Protein AF-A0A531JJ58-F1 (afdb_monomer_lite)

Secondary structure (DSSP, 8-state):
----EEEE-TTT--EEEE-S--HHHHHHHHH-S-HHHHHHHHTTTTS-EEEE-TT-TTGGGS--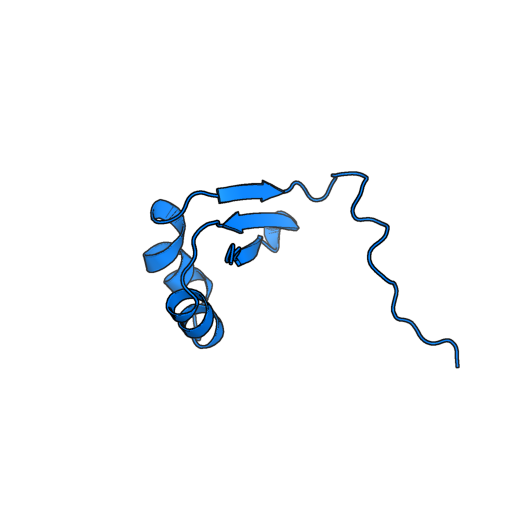-----

pLDDT: mean 78.07, std 16.82, range [43.56, 91.69]

Radius of gyration: 14.4 Å; chains: 1; bounding box: 34×38×25 Å

Structure (mmCIF, N/CA/C/O backbone):
data_AF-A0A531JJ58-F1
#
_entry.id   AF-A0A531JJ58-F1
#
loop_
_atom_site.group_PDB
_atom_site.id
_atom_site.type_symbol
_atom_site.label_atom_id
_atom_site.label_alt_id
_atom_site.label_comp_id
_atom_site.label_asym_id
_atom_site.label_entity_id
_atom_site.label_seq_id
_atom_site.pdbx_PDB_ins_code
_atom_site.Cartn_x
_atom_site.Cartn_y
_atom_site.Cartn_z
_atom_site.occupancy
_atom_site.B_iso_or_equiv
_atom_site.auth_seq_id
_atom_site.auth_comp_id
_atom_site.auth_asym_id
_atom_site.auth_atom_id
_atom_site.pdbx_PDB_model_num
ATOM 1 N N . ALA A 1 1 ? -10.167 8.016 12.485 1.00 52.97 1 ALA A N 1
ATOM 2 C CA . ALA A 1 1 ? -8.825 8.241 11.911 1.00 52.97 1 ALA A CA 1
ATOM 3 C C . ALA A 1 1 ? -8.726 7.446 10.618 1.00 52.97 1 ALA A C 1
ATOM 5 O O . ALA A 1 1 ? -8.691 6.221 10.676 1.00 52.97 1 ALA A O 1
ATOM 6 N N . THR A 1 2 ? -8.778 8.119 9.472 1.00 55.88 2 THR A N 1
ATOM 7 C CA . THR A 1 2 ? -8.521 7.516 8.159 1.00 55.88 2 THR A CA 1
ATOM 8 C C . THR A 1 2 ? -7.071 7.036 8.118 1.00 55.88 2 THR A C 1
ATOM 10 O O . THR A 1 2 ? -6.157 7.773 8.481 1.00 55.88 2 THR A O 1
ATOM 13 N N . ARG A 1 3 ? -6.859 5.764 7.775 1.00 84.19 3 ARG A N 1
ATOM 14 C CA . ARG A 1 3 ? -5.531 5.143 7.716 1.00 84.19 3 ARG A CA 1
ATOM 15 C C . ARG A 1 3 ? -5.256 4.771 6.271 1.00 84.19 3 ARG A C 1
ATOM 17 O O . ARG A 1 3 ? -5.706 3.732 5.794 1.00 84.19 3 ARG A O 1
ATOM 24 N N . THR A 1 4 ? -4.578 5.674 5.580 1.00 89.31 4 THR A N 1
ATOM 25 C CA . THR A 1 4 ? -4.215 5.497 4.177 1.00 89.31 4 THR A CA 1
ATOM 26 C C . THR A 1 4 ? -2.794 4.953 4.093 1.00 89.31 4 THR A C 1
ATOM 28 O O . THR A 1 4 ? -1.880 5.496 4.713 1.00 89.31 4 THR A O 1
ATOM 31 N N . LEU A 1 5 ? -2.605 3.873 3.338 1.00 89.88 5 LEU A N 1
ATOM 32 C CA . LEU A 1 5 ? -1.292 3.347 2.978 1.00 89.88 5 LEU A CA 1
ATOM 33 C C . LEU A 1 5 ? -0.962 3.784 1.550 1.00 89.88 5 LEU A C 1
ATOM 35 O O . LEU A 1 5 ? -1.571 3.301 0.596 1.00 89.88 5 LEU A O 1
ATOM 39 N N . SER A 1 6 ? 0.036 4.649 1.413 1.00 89.50 6 SER A N 1
ATOM 40 C CA . SER A 1 6 ? 0.579 5.050 0.114 1.00 89.50 6 SER A CA 1
ATOM 41 C C . SER A 1 6 ? 1.692 4.102 -0.322 1.00 89.50 6 SER A C 1
ATOM 43 O O . SER A 1 6 ? 2.644 3.848 0.421 1.00 89.50 6 SER A O 1
ATOM 45 N N . VAL A 1 7 ? 1.575 3.575 -1.538 1.00 88.25 7 VAL A N 1
ATOM 46 C CA . VAL A 1 7 ? 2.543 2.653 -2.140 1.00 88.25 7 VAL A CA 1
ATOM 47 C C . VAL A 1 7 ? 3.002 3.211 -3.480 1.00 88.25 7 VAL A C 1
ATOM 49 O O . VAL A 1 7 ? 2.203 3.391 -4.396 1.00 88.25 7 VAL A O 1
ATOM 52 N N . TRP A 1 8 ? 4.305 3.451 -3.602 1.00 88.31 8 TRP A N 1
ATOM 53 C CA . TRP A 1 8 ? 4.938 3.885 -4.845 1.00 88.31 8 TRP A CA 1
ATOM 54 C C . TRP A 1 8 ? 5.473 2.681 -5.613 1.00 88.31 8 TRP A C 1
ATOM 56 O O . TRP A 1 8 ? 6.275 1.901 -5.092 1.00 88.31 8 TRP A O 1
ATOM 66 N N . PHE A 1 9 ? 5.054 2.543 -6.868 1.00 85.00 9 PHE A N 1
ATOM 67 C CA . PHE A 1 9 ? 5.573 1.518 -7.766 1.00 85.00 9 PHE A CA 1
ATOM 68 C C . PHE A 1 9 ? 6.688 2.102 -8.626 1.00 85.00 9 PHE A C 1
ATOM 70 O O . PHE A 1 9 ? 6.434 2.787 -9.613 1.00 85.00 9 PHE A O 1
ATOM 77 N N . VAL A 1 10 ? 7.932 1.777 -8.266 1.00 80.44 10 VAL A N 1
ATOM 78 C CA . VAL A 1 10 ? 9.153 2.275 -8.921 1.00 80.44 10 VAL A CA 1
ATOM 79 C C . VAL A 1 10 ? 9.194 2.159 -10.455 1.00 80.44 10 VAL A C 1
ATOM 81 O O . VAL A 1 10 ? 9.586 3.147 -11.067 1.00 80.44 10 VAL A O 1
ATOM 84 N N . PRO A 1 11 ? 8.769 1.064 -11.126 1.00 78.19 11 PRO A N 1
ATOM 85 C CA . PRO A 1 11 ? 8.844 1.005 -12.590 1.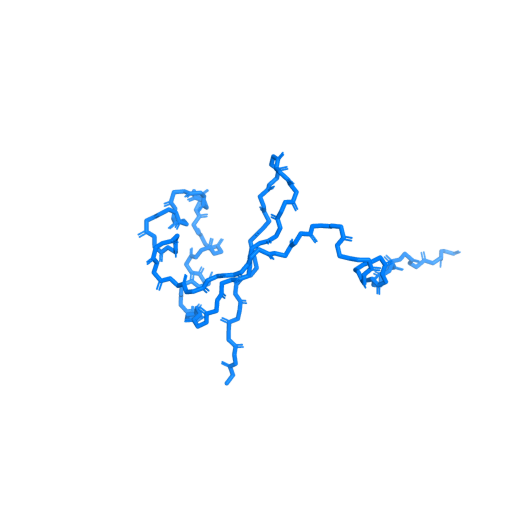00 78.19 11 PRO A CA 1
ATOM 86 C C . PRO A 1 11 ? 7.882 1.962 -13.307 1.00 78.19 11 PRO A C 1
ATOM 88 O O . PRO A 1 11 ? 8.151 2.349 -14.437 1.00 78.19 11 PRO A O 1
ATOM 91 N N . SER A 1 12 ? 6.763 2.334 -12.681 1.00 76.19 12 SER A N 1
ATOM 92 C CA . SER A 1 12 ? 5.749 3.201 -13.299 1.00 76.19 12 SER A CA 1
ATOM 93 C C . SER A 1 12 ? 5.727 4.609 -12.708 1.00 76.19 12 SER A C 1
ATOM 95 O O . SER A 1 12 ? 5.029 5.468 -13.230 1.00 76.19 12 SER A O 1
ATOM 97 N N . GLY A 1 13 ? 6.397 4.840 -11.575 1.00 79.44 13 GLY A N 1
ATOM 98 C CA . GLY A 1 13 ? 6.293 6.072 -10.784 1.00 79.44 13 GLY A CA 1
ATOM 99 C C . GLY A 1 13 ? 4.936 6.272 -10.093 1.00 79.44 13 GLY A C 1
ATOM 100 O O . GLY A 1 13 ? 4.809 7.105 -9.208 1.00 79.44 13 GLY A O 1
ATOM 101 N N . ASN A 1 14 ? 3.919 5.491 -10.443 1.00 85.94 14 ASN A N 1
ATOM 102 C CA . ASN A 1 14 ? 2.568 5.633 -9.921 1.00 85.94 14 ASN A CA 1
ATOM 103 C C . ASN A 1 14 ? 2.495 5.412 -8.404 1.00 85.94 14 ASN A C 1
ATOM 105 O O . ASN A 1 14 ? 3.009 4.415 -7.879 1.00 85.94 14 ASN A O 1
ATOM 109 N N . ARG A 1 15 ? 1.795 6.320 -7.719 1.00 88.81 15 ARG A N 1
ATOM 110 C CA . ARG A 1 15 ? 1.427 6.184 -6.310 1.00 88.81 15 ARG A CA 1
ATOM 111 C C . ARG A 1 15 ? 0.018 5.613 -6.219 1.00 88.81 15 ARG A C 1
ATOM 113 O O . ARG A 1 15 ? -0.883 6.064 -6.913 1.00 88.81 15 ARG A O 1
ATOM 120 N N . TYR A 1 16 ? -0.174 4.631 -5.353 1.00 90.25 16 TYR A N 1
ATOM 121 C CA . TYR A 1 16 ? -1.481 4.059 -5.057 1.00 90.25 16 TYR A CA 1
ATOM 122 C C . TYR A 1 16 ? -1.778 4.260 -3.585 1.00 90.25 16 TYR A C 1
ATOM 124 O O . TYR A 1 16 ? -0.985 3.859 -2.732 1.00 90.25 16 TYR A O 1
ATOM 132 N N . ASP A 1 17 ? -2.928 4.850 -3.306 1.00 91.38 17 ASP A N 1
ATOM 133 C CA . ASP A 1 17 ? -3.373 5.124 -1.950 1.00 91.38 17 ASP A CA 1
ATOM 134 C C . ASP A 1 17 ? -4.484 4.145 -1.581 1.00 91.38 17 ASP A C 1
ATOM 136 O O . ASP A 1 17 ? -5.591 4.198 -2.126 1.00 91.38 17 ASP A O 1
ATOM 140 N N . TYR A 1 18 ? -4.155 3.244 -0.657 1.00 91.69 18 TYR A N 1
ATOM 141 C CA . TYR A 1 18 ? -5.045 2.229 -0.107 1.00 91.69 18 TYR A CA 1
ATOM 142 C C . TYR A 1 18 ? -5.727 2.762 1.147 1.00 91.69 18 TYR A C 1
ATOM 144 O O . TYR A 1 18 ? -5.052 3.160 2.097 1.00 91.69 18 TYR A O 1
ATOM 152 N N . HIS A 1 19 ? -7.054 2.750 1.162 1.00 91.19 19 HIS A N 1
ATOM 153 C CA . HIS A 1 19 ? -7.867 3.235 2.274 1.00 91.19 19 HIS A CA 1
ATOM 154 C C . HIS A 1 19 ? -8.267 2.109 3.224 1.00 91.19 19 HIS A C 1
ATOM 156 O O . HIS A 1 19 ? -8.259 0.937 2.859 1.00 91.19 19 HIS A O 1
ATOM 162 N N . ASP A 1 20 ? -8.636 2.497 4.446 1.00 90.00 20 ASP A N 1
ATOM 163 C CA . ASP A 1 20 ? -9.073 1.589 5.514 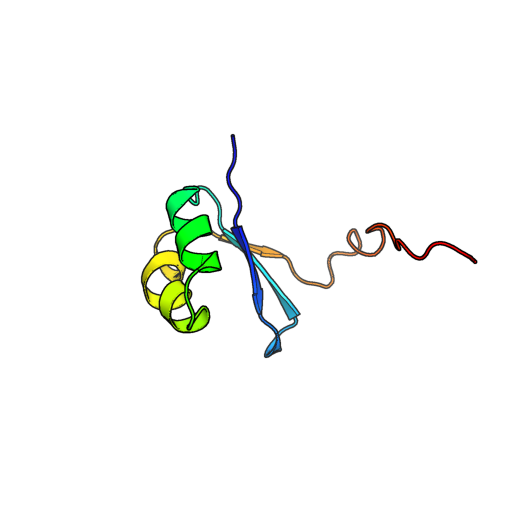1.00 90.00 20 ASP A CA 1
ATOM 164 C C . ASP A 1 20 ? -8.026 0.529 5.908 1.00 90.00 20 ASP A C 1
ATOM 166 O O .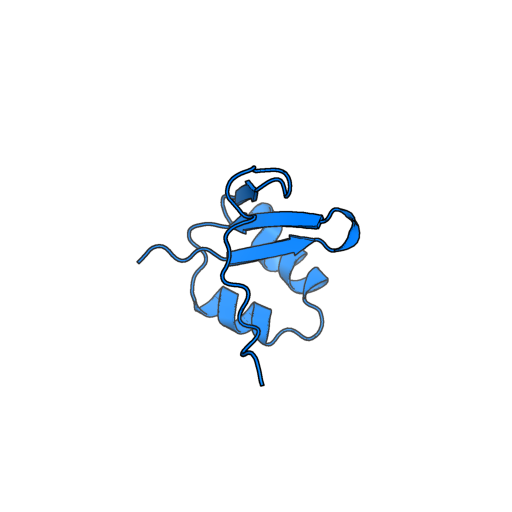 ASP A 1 20 ? -8.342 -0.545 6.411 1.00 90.00 20 ASP A O 1
ATOM 170 N N . VAL A 1 21 ? -6.737 0.829 5.713 1.00 88.88 21 VAL A N 1
ATOM 171 C CA . VAL A 1 21 ? -5.672 -0.117 6.053 1.00 88.88 21 VAL A CA 1
ATOM 172 C C . VAL A 1 21 ? -5.415 -0.071 7.562 1.00 88.88 21 VAL A C 1
ATOM 174 O O . VAL A 1 21 ? -5.016 0.968 8.099 1.00 88.88 21 VAL A O 1
ATOM 177 N N . PRO A 1 22 ? -5.590 -1.178 8.300 1.00 89.38 22 PRO A N 1
ATOM 178 C CA . PRO A 1 22 ? -5.361 -1.184 9.731 1.00 89.38 22 PRO A CA 1
ATOM 179 C C . PRO A 1 22 ? -3.867 -0.995 10.047 1.00 89.38 22 PRO A C 1
ATOM 181 O O . PRO A 1 22 ? -2.989 -1.465 9.313 1.00 89.38 22 PRO A O 1
ATOM 184 N N . PRO A 1 23 ? -3.540 -0.367 11.192 1.00 86.44 23 PRO A N 1
ATOM 185 C CA . PRO A 1 23 ? -2.157 -0.065 11.563 1.00 86.44 23 PRO A CA 1
ATOM 186 C C . PRO A 1 23 ? -1.303 -1.330 11.744 1.00 86.44 23 PRO A C 1
ATOM 188 O O . PRO A 1 23 ? -0.089 -1.286 11.568 1.00 86.44 23 PRO A O 1
ATOM 191 N N . GLN A 1 24 ? -1.927 -2.475 12.043 1.00 89.00 24 GLN A N 1
ATOM 192 C CA . GLN A 1 24 ? -1.249 -3.772 12.111 1.00 89.00 24 GLN A CA 1
ATOM 193 C C . GLN A 1 24 ? -0.727 -4.215 10.737 1.00 89.00 24 GLN A C 1
ATOM 195 O O . GLN A 1 24 ? 0.413 -4.665 10.634 1.00 89.00 24 GLN A O 1
ATOM 200 N N . THR A 1 25 ? -1.517 -4.035 9.671 1.00 89.38 25 THR A N 1
ATOM 201 C CA . THR A 1 25 ? -1.094 -4.335 8.295 1.00 89.38 25 THR A CA 1
ATOM 202 C C . THR A 1 25 ? 0.020 -3.397 7.852 1.00 89.38 25 THR A C 1
ATOM 204 O O . THR A 1 25 ? 0.995 -3.864 7.270 1.00 89.38 25 THR A O 1
ATOM 207 N N . TYR A 1 26 ? -0.067 -2.108 8.197 1.00 87.38 26 TYR A N 1
ATOM 208 C CA . TYR A 1 26 ? 1.018 -1.150 7.964 1.00 87.38 26 TYR A CA 1
ATOM 209 C C . TYR A 1 26 ? 2.319 -1.587 8.657 1.00 87.38 26 TYR A C 1
ATOM 211 O O . TYR A 1 26 ? 3.362 -1.710 8.016 1.00 87.38 26 TYR A O 1
ATOM 219 N N . ALA A 1 27 ? 2.255 -1.906 9.953 1.00 90.06 27 ALA A N 1
ATOM 220 C CA . ALA A 1 27 ? 3.422 -2.341 10.716 1.00 90.06 27 ALA A CA 1
ATOM 221 C C . ALA 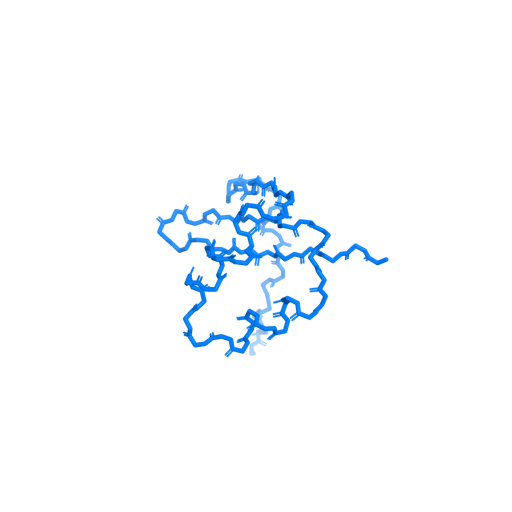A 1 27 ? 4.028 -3.645 10.167 1.00 90.06 27 ALA A C 1
ATOM 223 O O . ALA A 1 27 ? 5.251 -3.766 10.071 1.00 90.06 27 ALA A O 1
ATOM 224 N N . ALA A 1 28 ? 3.191 -4.609 9.775 1.00 89.75 28 ALA A N 1
ATOM 225 C CA . ALA A 1 28 ? 3.633 -5.850 9.145 1.00 89.75 28 ALA A CA 1
ATOM 226 C C . ALA A 1 28 ? 4.286 -5.597 7.776 1.00 89.75 28 ALA A C 1
ATOM 228 O O . ALA A 1 28 ? 5.345 -6.155 7.493 1.00 89.75 28 ALA A O 1
ATOM 229 N N . PHE A 1 29 ? 3.722 -4.702 6.962 1.00 89.06 29 PHE A N 1
ATOM 230 C CA . PHE A 1 29 ? 4.294 -4.306 5.675 1.00 89.06 29 PHE A CA 1
ATOM 231 C C . PHE A 1 29 ? 5.654 -3.603 5.827 1.00 89.06 29 PHE A C 1
ATOM 233 O O . PHE A 1 29 ? 6.591 -3.877 5.070 1.00 89.06 29 PHE A O 1
ATOM 240 N N . CYS A 1 30 ? 5.808 -2.744 6.840 1.00 87.75 30 CYS A N 1
ATOM 241 C CA . CYS A 1 30 ? 7.092 -2.124 7.173 1.00 87.75 30 CYS A CA 1
ATOM 242 C C . CYS A 1 30 ? 8.154 -3.168 7.542 1.00 87.75 30 CYS A C 1
ATOM 244 O O . CYS A 1 30 ? 9.277 -3.076 7.042 1.00 87.75 30 CYS A O 1
ATOM 246 N N . LYS A 1 31 ? 7.788 -4.167 8.356 1.00 91.06 31 LYS A N 1
ATOM 247 C CA . LYS A 1 31 ? 8.685 -5.232 8.840 1.00 91.06 31 LYS A CA 1
ATOM 248 C C . LYS A 1 31 ? 8.973 -6.328 7.810 1.00 91.06 31 LYS A C 1
ATOM 250 O O . LYS A 1 31 ? 9.967 -7.033 7.946 1.00 91.06 31 LYS A O 1
ATOM 255 N N . ALA A 1 32 ? 8.121 -6.502 6.803 1.00 90.50 32 ALA A N 1
ATOM 256 C CA . ALA A 1 32 ? 8.286 -7.551 5.807 1.00 90.50 32 ALA A CA 1
ATOM 257 C C . ALA A 1 32 ? 9.571 -7.349 4.986 1.00 90.50 32 ALA A C 1
ATOM 259 O O . ALA A 1 32 ? 9.739 -6.325 4.317 1.00 90.50 32 ALA A O 1
ATOM 260 N N . SER A 1 33 ? 10.437 -8.367 4.968 1.00 85.25 33 SER A N 1
ATOM 261 C CA . SER A 1 33 ? 11.647 -8.389 4.132 1.00 85.25 33 SER A CA 1
ATOM 262 C C . SER A 1 33 ? 11.313 -8.401 2.636 1.00 85.25 33 SER A C 1
ATOM 264 O O . SER A 1 33 ? 12.030 -7.817 1.833 1.00 85.25 33 SER A O 1
ATOM 266 N N . ALA A 1 34 ? 10.187 -9.017 2.257 1.00 90.00 34 ALA A N 1
ATOM 267 C CA . ALA A 1 34 ? 9.703 -9.092 0.880 1.00 90.00 34 ALA A CA 1
ATOM 268 C C . ALA A 1 34 ? 8.408 -8.281 0.702 1.00 90.00 34 ALA A C 1
ATOM 270 O O . ALA A 1 34 ? 7.308 -8.838 0.637 1.00 90.00 34 ALA A O 1
ATOM 271 N N . LYS A 1 35 ? 8.540 -6.951 0.606 1.00 85.56 35 LYS A N 1
ATOM 272 C CA . LYS A 1 35 ? 7.409 -6.005 0.514 1.00 85.56 35 LYS A CA 1
ATOM 273 C C . LYS A 1 35 ? 6.438 -6.343 -0.622 1.00 85.56 35 LYS A C 1
ATOM 275 O O . LYS A 1 35 ? 5.235 -6.411 -0.396 1.00 85.56 35 LYS A O 1
ATOM 280 N N . GLY A 1 36 ? 6.950 -6.653 -1.815 1.00 87.69 36 GLY A N 1
ATOM 281 C CA . GLY A 1 36 ? 6.116 -7.021 -2.965 1.00 87.69 36 GLY A CA 1
ATOM 282 C C . GLY A 1 36 ? 5.278 -8.284 -2.734 1.00 87.69 36 GLY A C 1
ATOM 283 O O . GLY A 1 36 ? 4.095 -8.308 -3.071 1.00 87.69 36 GLY A O 1
ATOM 284 N N . ARG A 1 37 ? 5.844 -9.323 -2.103 1.00 89.81 37 ARG A N 1
ATOM 285 C CA . ARG A 1 37 ? 5.114 -10.567 -1.799 1.00 89.81 37 ARG A CA 1
ATOM 286 C C . ARG A 1 37 ? 4.028 -10.334 -0.751 1.00 89.81 37 ARG A C 1
ATOM 288 O O . ARG A 1 37 ? 2.905 -10.794 -0.935 1.00 89.81 37 ARG A O 1
ATOM 295 N N . PHE A 1 38 ? 4.344 -9.588 0.310 1.00 90.12 38 PHE A N 1
ATOM 296 C CA . PHE A 1 38 ? 3.366 -9.228 1.338 1.00 90.12 38 PHE A CA 1
ATOM 297 C C . PHE A 1 38 ? 2.211 -8.418 0.745 1.00 90.12 38 PHE A C 1
ATOM 299 O O . PHE A 1 38 ? 1.048 -8.731 0.975 1.00 90.12 38 PHE A O 1
ATOM 306 N N . PHE A 1 39 ? 2.530 -7.413 -0.069 1.00 89.88 39 PHE A N 1
ATOM 307 C CA . PHE A 1 39 ? 1.534 -6.581 -0.730 1.00 89.88 39 PHE A CA 1
ATOM 308 C C . PHE A 1 39 ? 0.556 -7.405 -1.579 1.00 89.88 39 PHE A C 1
ATOM 310 O O . PHE A 1 39 ? -0.656 -7.245 -1.454 1.00 89.88 39 PHE A O 1
ATOM 317 N N . ASN A 1 40 ? 1.069 -8.323 -2.402 1.00 89.50 40 ASN A N 1
ATOM 318 C CA . ASN A 1 40 ? 0.223 -9.170 -3.245 1.00 89.50 40 ASN A CA 1
ATOM 319 C C . ASN A 1 40 ? -0.686 -10.098 -2.426 1.00 89.50 40 ASN A C 1
ATOM 321 O O . ASN A 1 40 ? -1.839 -10.282 -2.793 1.00 89.50 40 ASN A O 1
ATOM 325 N N . ALA A 1 41 ? -0.189 -10.658 -1.321 1.00 89.31 41 ALA A N 1
ATOM 326 C CA . ALA A 1 41 ? -0.948 -11.609 -0.509 1.00 89.31 41 ALA A CA 1
ATOM 327 C C . ALA A 1 41 ? -1.967 -10.947 0.437 1.00 89.31 41 ALA A C 1
ATOM 329 O O . ALA A 1 41 ? -3.016 -11.525 0.719 1.00 89.31 41 ALA A O 1
ATOM 330 N N . PHE A 1 42 ? -1.654 -9.755 0.957 1.00 87.44 42 PHE A N 1
ATOM 331 C CA . PHE A 1 42 ? -2.401 -9.151 2.065 1.00 87.44 42 PHE A CA 1
ATOM 332 C C . PHE A 1 42 ? -3.044 -7.800 1.748 1.00 87.44 42 PHE A C 1
ATOM 334 O O . PHE A 1 42 ? -3.838 -7.342 2.565 1.00 87.44 42 PHE A O 1
ATOM 341 N N . ILE A 1 43 ? -2.715 -7.148 0.625 1.00 88.19 43 ILE A N 1
ATOM 342 C CA . ILE A 1 43 ? -3.138 -5.761 0.357 1.00 88.19 43 ILE A CA 1
ATOM 343 C C . ILE A 1 43 ? -3.875 -5.619 -0.981 1.00 88.19 43 ILE A C 1
ATOM 345 O O . ILE A 1 43 ? -4.968 -5.060 -0.989 1.00 88.19 43 ILE A O 1
ATOM 349 N N . ARG A 1 44 ? -3.322 -6.145 -2.087 1.00 84.88 44 ARG A N 1
ATOM 350 C CA . ARG A 1 44 ? -3.778 -5.872 -3.469 1.00 84.88 44 ARG A CA 1
ATOM 351 C C . ARG A 1 44 ? -5.295 -5.984 -3.689 1.00 84.88 44 ARG A C 1
ATOM 353 O O . ARG A 1 44 ? -5.845 -5.125 -4.362 1.00 84.88 44 ARG A O 1
ATOM 360 N N . ASP A 1 45 ? -5.930 -7.018 -3.148 1.00 87.50 45 ASP A N 1
ATOM 361 C CA . ASP A 1 45 ? -7.351 -7.333 -3.386 1.00 87.50 45 ASP A CA 1
ATOM 362 C C . ASP A 1 45 ? -8.240 -7.085 -2.151 1.00 87.50 45 ASP A C 1
ATOM 364 O O . ASP A 1 45 ? -9.434 -7.348 -2.157 1.00 87.50 45 ASP A O 1
ATOM 368 N N . ARG A 1 46 ? -7.654 -6.603 -1.046 1.00 88.12 46 ARG A N 1
ATOM 369 C CA . ARG A 1 46 ? -8.345 -6.515 0.254 1.00 88.12 46 ARG A CA 1
ATOM 370 C C . ARG A 1 46 ? -8.806 -5.118 0.631 1.00 88.12 46 ARG A C 1
ATOM 372 O O . ARG A 1 46 ? -9.633 -4.983 1.525 1.00 88.12 46 ARG A O 1
ATOM 379 N N . TYR A 1 47 ? -8.255 -4.096 -0.011 1.00 89.94 47 TYR A N 1
ATOM 380 C CA . TYR A 1 47 ? -8.504 -2.709 0.351 1.00 89.94 47 TYR A CA 1
ATOM 381 C C . TYR A 1 47 ? -8.840 -1.894 -0.887 1.00 89.94 47 TYR A C 1
ATOM 383 O O . TYR A 1 47 ? -8.234 -2.066 -1.946 1.00 89.94 47 TYR A O 1
ATOM 391 N N . SER A 1 48 ? -9.785 -0.971 -0.724 1.00 90.56 48 SER A N 1
ATOM 392 C CA . SER A 1 48 ? -10.107 0.003 -1.763 1.00 90.56 48 SER A CA 1
ATOM 393 C C . SER A 1 48 ? -8.910 0.915 -1.989 1.00 90.56 48 SER A C 1
ATOM 395 O O . SER A 1 48 ? -8.339 1.447 -1.034 1.00 90.56 48 SER A O 1
ATOM 397 N N . TYR A 1 49 ? -8.540 1.111 -3.249 1.00 90.56 49 TYR A N 1
ATOM 398 C CA . TYR A 1 49 ? -7.422 1.961 -3.620 1.00 90.56 49 TYR A CA 1
ATOM 399 C C . TYR A 1 49 ? -7.798 2.924 -4.729 1.00 90.56 49 TYR A C 1
ATOM 401 O O . TYR A 1 49 ? -8.724 2.684 -5.502 1.00 90.56 49 TYR A O 1
ATOM 409 N N . HIS A 1 50 ? -7.032 4.001 -4.825 1.00 91.56 50 HIS A N 1
ATOM 410 C CA . HIS A 1 50 ? -7.069 4.886 -5.976 1.00 91.56 50 HIS A CA 1
ATOM 411 C C . HIS A 1 50 ? -5.653 5.145 -6.478 1.00 91.56 50 HIS A C 1
ATOM 413 O O . HIS A 1 50 ? -4.695 5.217 -5.704 1.00 91.56 50 HIS A O 1
ATOM 419 N N . LEU A 1 51 ? -5.530 5.234 -7.800 1.00 89.38 51 LEU A N 1
ATOM 420 C CA . LEU A 1 51 ? -4.302 5.640 -8.459 1.00 89.38 51 LEU A CA 1
ATOM 421 C C . LEU A 1 51 ? -4.155 7.156 -8.312 1.00 89.38 51 LEU A C 1
ATOM 423 O O . LEU A 1 51 ? -5.038 7.910 -8.717 1.00 89.38 51 LEU A O 1
ATOM 427 N N . VAL A 1 52 ? -3.021 7.582 -7.772 1.00 86.56 52 VAL A N 1
ATOM 428 C CA . VAL A 1 52 ? -2.571 8.969 -7.741 1.00 86.56 52 VAL A CA 1
ATOM 429 C C . VAL A 1 52 ? -1.507 9.109 -8.834 1.00 86.56 52 VAL A C 1
ATOM 431 O O . VAL A 1 52 ? -0.351 8.713 -8.632 1.00 86.56 52 VAL A O 1
ATOM 434 N N . PRO A 1 53 ? -1.883 9.584 -10.034 1.00 72.94 53 PRO A N 1
ATOM 435 C CA . PRO A 1 53 ? -0.929 9.752 -11.116 1.00 72.94 53 PRO A CA 1
ATOM 436 C C . PRO A 1 53 ? 0.109 10.808 -10.732 1.00 72.94 53 PRO A C 1
ATOM 438 O O . PRO A 1 53 ? -0.232 11.889 -10.250 1.00 72.94 53 PRO A O 1
ATOM 441 N N . LEU A 1 54 ? 1.383 10.508 -11.000 1.00 69.38 54 LEU A N 1
ATOM 442 C CA . LEU A 1 54 ? 2.515 11.382 -10.666 1.00 69.38 54 LEU A CA 1
ATOM 443 C C . LEU A 1 54 ? 2.466 12.742 -11.404 1.00 69.38 54 LEU A C 1
ATOM 445 O O . LEU A 1 54 ? 3.224 13.645 -11.074 1.00 69.38 54 LEU A O 1
ATOM 449 N N . HIS A 1 55 ? 1.571 12.899 -12.392 1.00 60.41 55 HIS A N 1
ATOM 450 C CA . HIS A 1 55 ? 1.370 14.143 -13.141 1.00 60.41 55 HIS A CA 1
ATOM 451 C C . HIS A 1 55 ? 0.354 15.106 -12.510 1.00 60.41 55 HIS A C 1
ATOM 453 O O . HIS A 1 55 ? 0.165 16.187 -13.065 1.00 60.41 55 HIS A O 1
ATOM 459 N N . SER A 1 56 ? -0.298 14.748 -11.393 1.00 53.66 56 SER A N 1
ATOM 460 C CA . SER A 1 56 ? -1.219 15.673 -10.726 1.00 53.66 56 SER A CA 1
ATOM 461 C C . SER A 1 56 ? -0.452 16.942 -10.359 1.00 53.66 56 SER A C 1
ATOM 463 O O . SER A 1 56 ? 0.437 16.933 -9.507 1.00 53.66 56 SER A O 1
ATOM 465 N N . GLU A 1 57 ? -0.767 18.027 -11.062 1.00 52.53 57 GLU A N 1
ATOM 466 C CA . GLU A 1 57 ? -0.012 19.285 -11.150 1.00 52.53 57 GLU A CA 1
ATOM 467 C C . GLU A 1 57 ? 0.127 20.007 -9.790 1.00 52.53 57 GLU A C 1
ATOM 469 O O . GLU A 1 57 ? 0.821 21.014 -9.674 1.00 52.53 57 GLU A O 1
ATOM 474 N N . PHE A 1 58 ? -0.484 19.443 -8.747 1.00 51.38 58 PHE A N 1
ATOM 475 C CA . PHE A 1 58 ? -0.520 19.903 -7.366 1.00 51.38 58 PHE A CA 1
ATOM 476 C C . PHE A 1 58 ? 0.646 19.424 -6.473 1.00 51.38 58 PHE A C 1
ATOM 478 O O . PHE A 1 58 ? 0.860 20.019 -5.420 1.00 51.38 58 PHE A O 1
ATOM 485 N N . ASP A 1 59 ? 1.421 18.396 -6.852 1.00 53.09 59 ASP A N 1
ATOM 486 C CA . ASP A 1 59 ? 2.448 17.800 -5.961 1.00 53.09 59 ASP A CA 1
ATOM 487 C C . ASP A 1 59 ? 3.864 18.405 -6.116 1.00 53.09 59 ASP A C 1
ATOM 489 O O . ASP A 1 59 ? 4.757 18.128 -5.318 1.00 53.09 59 ASP A O 1
ATOM 493 N N . ARG A 1 60 ? 4.094 19.316 -7.080 1.00 50.38 60 ARG A N 1
ATOM 494 C CA . ARG A 1 60 ? 5.391 20.033 -7.201 1.00 50.38 60 ARG A CA 1
ATOM 495 C C . ARG A 1 60 ? 5.690 21.000 -6.043 1.00 50.38 60 ARG A C 1
ATOM 497 O O . ARG A 1 60 ? 6.775 21.573 -6.013 1.00 50.38 60 ARG A O 1
ATOM 504 N N . SER A 1 61 ? 4.769 21.154 -5.094 1.00 49.56 61 SER A N 1
ATOM 505 C CA . SER A 1 61 ? 4.913 22.015 -3.914 1.00 49.56 61 SER A CA 1
ATOM 506 C C . SER A 1 61 ? 5.005 21.219 -2.603 1.00 49.56 61 SER A C 1
ATOM 508 O O . SER A 1 61 ? 4.536 21.678 -1.564 1.00 49.56 61 SER A O 1
ATOM 510 N N . GLY A 1 62 ? 5.602 20.023 -2.619 1.00 47.91 62 GLY A N 1
ATOM 511 C CA . GLY A 1 62 ? 6.134 19.403 -1.399 1.00 47.91 62 GLY A CA 1
ATOM 512 C C . GLY A 1 62 ? 7.397 20.142 -0.921 1.00 47.91 62 GLY A C 1
ATOM 513 O O . GLY A 1 62 ? 8.178 20.595 -1.761 1.00 47.91 62 GLY A O 1
ATOM 514 N N . PRO A 1 63 ? 7.624 20.307 0.398 1.00 45.91 63 PRO A N 1
ATOM 515 C CA . PRO A 1 63 ? 8.689 21.157 0.912 1.00 45.91 63 PRO A CA 1
ATOM 516 C C . PRO A 1 63 ? 10.046 20.597 0.499 1.00 45.91 63 PRO A C 1
ATOM 518 O O . PRO A 1 63 ? 10.486 19.541 0.956 1.00 45.91 63 PRO A O 1
ATOM 521 N N . ILE A 1 64 ? 10.730 21.345 -0.358 1.00 49.53 64 ILE A N 1
ATOM 522 C CA . ILE A 1 64 ? 12.157 21.200 -0.610 1.00 49.53 64 ILE A CA 1
ATOM 523 C C . ILE A 1 64 ? 12.865 21.651 0.672 1.00 49.53 64 ILE A C 1
ATOM 525 O O . ILE A 1 64 ? 13.294 22.791 0.813 1.00 49.53 64 ILE A O 1
ATOM 529 N N . GLY A 1 65 ? 12.941 20.747 1.647 1.00 43.81 65 GLY A N 1
ATOM 530 C CA . GLY A 1 65 ? 13.866 20.835 2.767 1.00 43.81 65 GLY A CA 1
ATOM 531 C C . GLY A 1 65 ? 15.286 20.664 2.240 1.00 43.81 65 GLY A C 1
ATOM 532 O O . GLY A 1 65 ? 15.868 19.587 2.323 1.00 43.81 65 GLY A O 1
ATOM 533 N N . ARG A 1 66 ? 15.825 21.720 1.634 1.00 45.88 66 ARG A N 1
ATOM 534 C CA . ARG A 1 66 ? 17.264 21.943 1.547 1.00 45.88 66 ARG A CA 1
ATOM 535 C C . ARG A 1 66 ? 17.542 23.223 2.315 1.00 45.88 66 ARG A C 1
ATOM 537 O O . ARG A 1 66 ? 17.293 24.312 1.811 1.00 45.88 66 ARG A O 1
ATOM 544 N N . GLU A 1 67 ? 17.998 23.059 3.553 1.00 43.56 67 GLU A N 1
ATOM 545 C CA . GLU A 1 67 ? 18.636 24.129 4.317 1.00 43.56 67 GLU A CA 1
ATOM 546 C C . GLU A 1 67 ? 19.756 24.754 3.465 1.00 43.56 67 GLU A C 1
ATOM 548 O O . GLU A 1 67 ? 20.621 24.016 2.974 1.00 43.56 67 GLU A O 1
ATOM 553 N N . PRO A 1 68 ? 19.758 26.079 3.245 1.00 45.25 68 PRO A N 1
ATOM 554 C CA . PRO A 1 68 ? 20.941 26.758 2.749 1.00 45.25 68 PRO A CA 1
ATOM 555 C C . PRO A 1 68 ? 21.983 26.799 3.875 1.00 45.25 68 PRO A C 1
ATOM 557 O O . PRO A 1 68 ? 21.670 27.192 4.998 1.00 45.25 68 PRO A O 1
ATOM 560 N N . ARG A 1 69 ? 23.201 26.340 3.567 1.00 44.41 69 ARG A N 1
ATOM 561 C CA . ARG A 1 69 ? 24.385 26.592 4.399 1.00 44.41 69 ARG A CA 1
ATOM 562 C C . ARG A 1 69 ? 24.744 28.071 4.405 1.00 44.41 69 ARG A C 1
ATOM 564 O O . ARG A 1 69 ? 24.534 28.713 3.351 1.00 44.41 69 ARG A O 1
#

Sequence (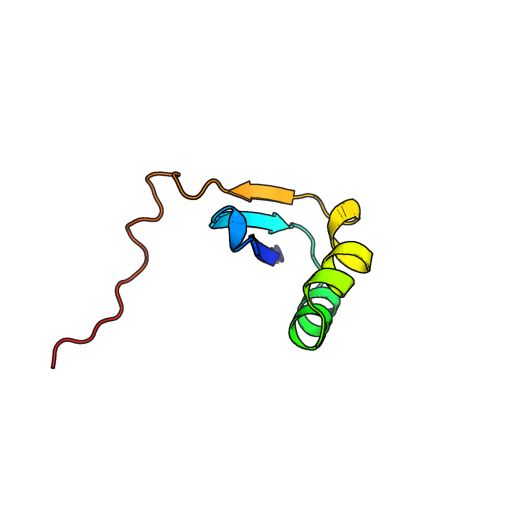69 aa):
ATRTLSVWFVPSGNRYDYHDVPPQTYAAFCKASAKGRFFNAFIRDRYSYHLVPLHSEFDRSGPIGREPR

Foldseek 3Di:
DWDWDWDADVVQRKIKIWTPDDVVLVVCLVVDPCNPVSCVVPPPPPTDIDIDDPVPVPPVPDDPPDDDD